Protein AF-A0A8T3PL59-F1 (afdb_monomer_lite)

Foldseek 3Di:
DDDDDDDDDDDDDDDDDVVVQVVQVVVVQVVVVVVPDDDDDPVDPDPPDPDDDDPDDGDDPLRVQVVCCVPPVGDPDAWNCVVVVVVCVVVQADAPVVVVVDDPPDDHHHAADFPDWDDDPVDPFWIWTWGADRVGIDIDIGGHDDDDDDD

pLDDT: mean 78.88, std 19.11, range [29.14, 97.88]

Sequence (151 aa):
MFTEAPLSLVGQSYGGGRAWWHLDVQRLAVRWTMLGIETPTPLFIDPRIDEAEPLLRLPTEGQAIVADYGSLGLTLRRHPLALLRPRLDRLRFETAAGLQRLAHGDSMRTAGLVIMRQRPGTATGVVFVTLEDEAGYVNLIVWSKPGRGAT

Radius of gyration: 24.53 Å; chains: 1; bounding box: 61×36×76 Å

Secondary structure (DSSP, 8-state):
--------------SS-HHHHHHHHHHHHHHHHHHT-PPPPTT-S-----PPPP-PPPPPHHHHHHHHHHHHS--SSS-HHHHHHHHHHHTT-B-GGGGGGPPTT----B--EEEEEE--TTSTTEEEEEEEETTEEEEEEEEPPPP----

Structure (mmCIF, N/CA/C/O backbone):
data_AF-A0A8T3PL59-F1
#
_entry.id   AF-A0A8T3PL59-F1
#
loop_
_atom_site.group_PDB
_atom_site.id
_atom_site.type_symbol
_atom_site.label_atom_id
_atom_site.label_alt_id
_atom_site.label_comp_id
_atom_site.label_asym_id
_atom_site.label_entity_id
_atom_site.label_seq_id
_atom_site.pdbx_PDB_ins_code
_atom_site.Cartn_x
_atom_site.Cartn_y
_atom_site.Cartn_z
_atom_site.occupancy
_atom_site.B_iso_or_equiv
_atom_site.auth_seq_id
_atom_site.auth_comp_id
_atom_site.auth_asym_id
_atom_site.auth_atom_id
_atom_site.pdbx_PDB_model_num
ATOM 1 N N . MET A 1 1 ? 16.645 16.111 -36.762 1.00 31.88 1 MET A N 1
ATOM 2 C CA . MET A 1 1 ? 15.931 15.178 -37.655 1.00 31.88 1 MET A CA 1
ATOM 3 C C . MET A 1 1 ? 15.655 13.940 -36.823 1.00 31.88 1 MET A C 1
ATOM 5 O O . MET A 1 1 ? 16.587 13.212 -36.524 1.00 31.88 1 MET A O 1
ATOM 9 N N . PHE A 1 2 ? 14.439 13.822 -36.288 1.00 31.44 2 PHE A N 1
ATOM 10 C CA . PHE A 1 2 ? 14.04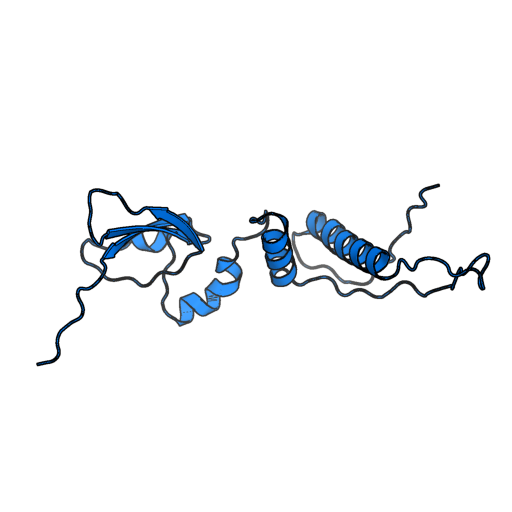4 12.699 -35.436 1.00 31.44 2 PHE A CA 1
ATOM 11 C C . PHE A 1 2 ? 13.812 11.491 -36.342 1.00 31.44 2 PHE A C 1
ATOM 13 O O . PHE A 1 2 ? 12.944 11.550 -37.209 1.00 31.44 2 PHE A O 1
ATOM 20 N N . THR A 1 3 ? 14.622 10.444 -36.203 1.00 29.14 3 THR A N 1
ATOM 21 C CA . THR A 1 3 ? 14.416 9.188 -36.927 1.00 29.14 3 THR A CA 1
ATOM 22 C C . THR A 1 3 ? 13.742 8.216 -35.971 1.00 29.14 3 THR A C 1
ATOM 24 O O . THR A 1 3 ? 14.319 7.865 -34.944 1.00 29.14 3 THR A O 1
ATOM 27 N N . GLU A 1 4 ? 12.514 7.811 -36.279 1.00 32.31 4 GLU A N 1
ATOM 28 C CA . GLU A 1 4 ? 11.871 6.703 -35.578 1.00 32.31 4 GLU A CA 1
ATOM 29 C C . GLU A 1 4 ? 12.633 5.411 -35.893 1.00 32.31 4 GLU A C 1
ATOM 31 O O . GLU A 1 4 ? 12.765 5.032 -37.057 1.00 32.31 4 GLU A O 1
ATOM 36 N N . ALA A 1 5 ? 13.171 4.756 -34.864 1.00 35.44 5 ALA A N 1
ATOM 37 C CA . ALA A 1 5 ? 13.797 3.446 -34.989 1.00 35.44 5 ALA A CA 1
ATOM 38 C C . ALA A 1 5 ? 12.728 2.353 -34.788 1.00 35.44 5 ALA A C 1
ATOM 40 O O . ALA A 1 5 ? 12.038 2.355 -33.761 1.00 35.44 5 ALA A O 1
ATOM 41 N N . PRO A 1 6 ? 12.552 1.413 -35.734 1.00 38.62 6 PRO A N 1
ATOM 42 C CA . PRO A 1 6 ? 11.627 0.305 -35.554 1.00 38.62 6 PRO A CA 1
ATOM 43 C C . PRO A 1 6 ? 12.261 -0.751 -34.637 1.00 38.62 6 PRO A C 1
ATOM 45 O O . PRO A 1 6 ? 13.202 -1.440 -35.022 1.00 38.62 6 PRO A O 1
ATOM 48 N N . LEU A 1 7 ? 11.729 -0.909 -33.423 1.00 50.84 7 LEU A N 1
ATOM 49 C CA . LEU A 1 7 ? 12.124 -1.981 -32.504 1.00 50.84 7 LEU A CA 1
ATOM 50 C C . LEU A 1 7 ? 11.616 -3.335 -33.028 1.00 50.84 7 LEU A C 1
ATOM 52 O O . LEU A 1 7 ? 10.422 -3.639 -32.954 1.00 50.84 7 LEU A O 1
ATOM 56 N N . SER A 1 8 ? 12.520 -4.153 -33.571 1.00 43.66 8 SER A N 1
ATOM 57 C CA . SER A 1 8 ? 12.215 -5.513 -34.022 1.00 43.66 8 SER A CA 1
ATOM 58 C C . SER A 1 8 ? 11.955 -6.459 -32.843 1.00 43.66 8 SER A C 1
ATOM 60 O O . SER A 1 8 ? 12.689 -6.495 -31.859 1.00 43.66 8 SER A O 1
ATOM 62 N N . LEU A 1 9 ? 10.874 -7.223 -32.989 1.00 49.00 9 LEU A N 1
ATOM 63 C CA . LEU A 1 9 ? 10.084 -7.892 -31.962 1.00 49.00 9 LEU A CA 1
ATOM 64 C C . LEU A 1 9 ? 10.455 -9.381 -31.823 1.00 49.00 9 LEU A C 1
ATOM 66 O O . LEU A 1 9 ? 10.329 -10.129 -32.790 1.00 49.00 9 LEU A O 1
ATOM 70 N N . VAL A 1 10 ? 10.779 -9.854 -30.613 1.00 40.91 10 VAL A N 1
ATOM 71 C CA . VAL A 1 10 ? 10.655 -11.282 -30.257 1.00 40.91 10 VAL A CA 1
ATOM 72 C C . VAL A 1 10 ? 10.002 -11.406 -28.880 1.00 40.91 10 VAL A C 1
ATOM 74 O O . VAL A 1 10 ? 10.602 -11.079 -27.861 1.00 40.91 10 VAL A O 1
ATOM 77 N N . GLY A 1 11 ? 8.762 -11.900 -28.846 1.00 42.62 11 GLY A N 1
ATOM 78 C CA . GLY A 1 11 ? 8.062 -12.232 -27.603 1.00 42.62 11 GLY A CA 1
ATOM 79 C C . GLY A 1 11 ? 6.614 -12.647 -27.850 1.00 42.62 11 GLY A C 1
ATOM 80 O O . GLY A 1 11 ? 5.761 -11.804 -28.112 1.00 42.62 11 GLY A O 1
ATOM 81 N N . GLN A 1 12 ? 6.344 -13.955 -27.796 1.00 39.31 12 GLN A N 1
ATOM 82 C CA . GLN A 1 12 ? 5.011 -14.524 -27.995 1.00 39.31 12 GLN A CA 1
ATOM 83 C C . GLN A 1 12 ? 4.013 -14.074 -26.917 1.00 39.31 12 GLN A C 1
ATOM 85 O O . GLN A 1 12 ? 4.335 -13.963 -25.736 1.00 39.31 12 GLN A O 1
ATOM 90 N N . SER A 1 13 ? 2.792 -13.807 -27.379 1.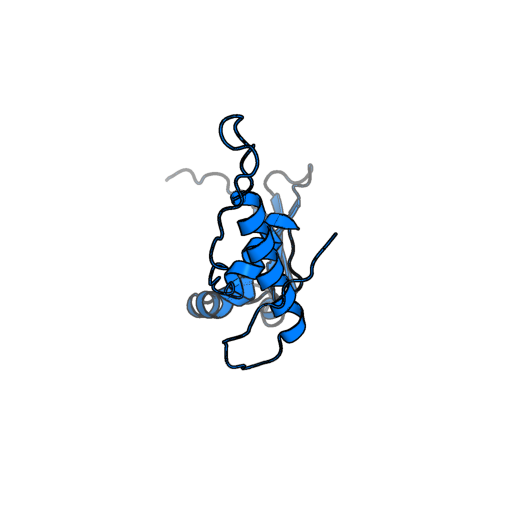00 47.84 13 SER A N 1
ATOM 91 C CA . SER A 1 13 ? 1.711 -13.114 -26.680 1.00 47.84 13 SER A CA 1
ATOM 92 C C . SER A 1 13 ? 0.832 -14.052 -25.855 1.00 47.84 13 SER A C 1
ATOM 94 O O . SER A 1 13 ? 0.354 -15.052 -26.381 1.00 47.84 13 SER A O 1
ATOM 96 N N . TYR A 1 14 ? 0.509 -13.645 -24.623 1.00 40.75 14 TYR A N 1
ATOM 97 C CA . TYR A 1 14 ? -0.716 -14.049 -23.927 1.00 40.75 14 TYR A CA 1
ATOM 98 C C . TYR A 1 14 ? -1.299 -12.853 -23.143 1.00 40.75 14 TYR A C 1
ATOM 100 O O . TYR A 1 14 ? -0.711 -12.401 -22.168 1.00 40.75 14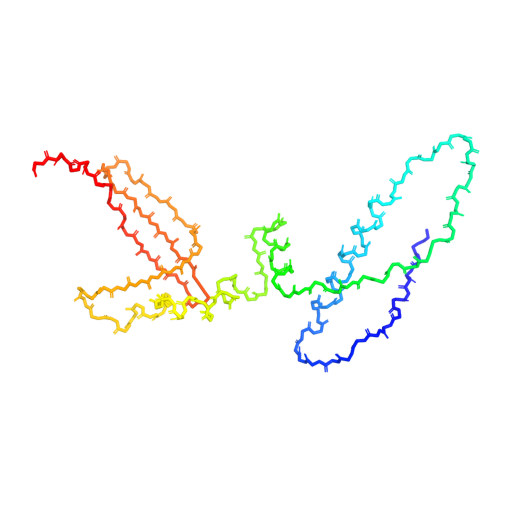 TYR A O 1
ATOM 108 N N . GLY A 1 15 ? -2.468 -12.352 -23.570 1.00 40.62 15 GLY A N 1
ATOM 109 C CA . GLY A 1 15 ? -3.436 -11.638 -22.715 1.00 40.62 15 GLY A CA 1
ATOM 110 C C . GLY A 1 15 ? -3.354 -10.101 -22.582 1.00 40.62 15 GLY A C 1
ATOM 111 O O . GLY A 1 15 ? -2.484 -9.550 -21.920 1.00 40.62 15 GLY A O 1
ATOM 112 N N . GLY A 1 16 ? -4.357 -9.403 -23.134 1.00 42.38 16 GLY A N 1
ATOM 113 C CA . GLY A 1 16 ? -4.989 -8.187 -22.576 1.00 42.38 16 GLY A CA 1
ATOM 114 C C . GLY A 1 16 ? -4.262 -6.829 -22.552 1.00 42.38 16 GLY A C 1
ATOM 115 O O . GLY A 1 16 ? -4.937 -5.807 -22.551 1.00 42.38 16 GLY A O 1
ATOM 116 N N . GLY A 1 17 ? -2.929 -6.757 -22.544 1.00 47.31 17 GLY A N 1
ATOM 117 C CA . GLY A 1 17 ? -2.249 -5.518 -22.120 1.00 47.31 17 GLY A CA 1
ATOM 118 C C . GLY A 1 17 ? -1.772 -4.527 -23.193 1.00 47.31 17 GLY A C 1
ATOM 119 O O . GLY A 1 17 ? -1.088 -3.584 -22.810 1.00 47.31 17 GLY A O 1
ATOM 120 N N . ARG A 1 18 ? -2.040 -4.724 -24.500 1.00 51.00 18 ARG A N 1
ATOM 121 C CA . ARG A 1 18 ? -1.271 -4.147 -25.647 1.00 51.00 18 ARG A CA 1
ATOM 122 C C . ARG A 1 18 ? -0.861 -2.661 -25.549 1.00 51.00 18 ARG A C 1
ATOM 124 O O . ARG A 1 18 ? 0.241 -2.337 -25.972 1.00 51.00 18 ARG A O 1
ATOM 131 N N . ALA A 1 19 ? -1.677 -1.780 -24.969 1.00 54.22 19 ALA A N 1
ATOM 132 C CA . ALA A 1 19 ? -1.353 -0.352 -24.847 1.00 54.22 19 ALA A CA 1
ATOM 133 C C . ALA A 1 19 ? -0.194 -0.050 -23.871 1.00 54.22 19 ALA A C 1
ATOM 135 O O . ALA A 1 19 ? 0.616 0.836 -24.127 1.00 54.22 19 ALA A O 1
ATOM 136 N N . TRP A 1 20 ? -0.074 -0.808 -22.777 1.00 50.91 20 TRP A N 1
ATOM 137 C CA . TRP A 1 20 ? 0.957 -0.584 -21.754 1.00 50.91 20 TRP A CA 1
ATOM 138 C C . TRP A 1 20 ? 2.330 -1.126 -22.171 1.00 50.91 20 TRP A C 1
ATOM 140 O O . TRP A 1 20 ? 3.352 -0.553 -21.804 1.00 50.91 20 TRP A O 1
ATOM 150 N N . TRP A 1 21 ? 2.359 -2.182 -22.996 1.00 53.44 21 TRP A N 1
ATOM 151 C CA . TRP A 1 21 ? 3.603 -2.814 -23.460 1.00 53.44 21 TRP A CA 1
ATOM 152 C C . TRP A 1 21 ? 4.489 -1.839 -24.234 1.00 53.44 21 TRP A C 1
ATOM 154 O O . TRP A 1 21 ? 5.694 -1.798 -24.004 1.00 53.44 21 TRP A O 1
ATOM 164 N N . HIS A 1 22 ? 3.903 -1.034 -25.123 1.00 58.75 22 HIS A N 1
ATOM 165 C CA . HIS A 1 22 ? 4.668 -0.066 -25.909 1.00 58.75 22 HIS A CA 1
ATOM 166 C C . HIS A 1 22 ? 5.264 1.044 -25.030 1.00 58.75 22 HIS A C 1
ATOM 168 O O . HIS A 1 22 ? 6.428 1.394 -25.208 1.00 58.75 22 HIS A O 1
ATOM 174 N N . LEU A 1 23 ? 4.516 1.527 -24.030 1.00 63.88 23 LEU A N 1
ATOM 175 C CA . LEU A 1 23 ? 4.977 2.568 -23.104 1.00 63.88 23 LEU A CA 1
ATOM 176 C C . LEU A 1 23 ? 6.116 2.086 -22.194 1.00 63.88 23 LEU A C 1
ATOM 178 O O . LEU A 1 23 ? 7.070 2.828 -21.958 1.00 63.88 23 LEU A O 1
ATOM 182 N N . ASP A 1 24 ? 6.050 0.851 -21.694 1.00 73.31 24 ASP A N 1
ATOM 183 C CA . ASP A 1 24 ? 7.075 0.318 -20.789 1.00 73.31 24 ASP A CA 1
ATOM 184 C C . ASP A 1 24 ? 8.415 0.077 -21.497 1.00 73.31 24 ASP A C 1
ATOM 186 O O . ASP A 1 24 ? 9.471 0.412 -20.952 1.00 73.31 24 ASP A O 1
ATOM 190 N N . VAL A 1 25 ? 8.383 -0.448 -22.729 1.00 66.69 25 VAL A N 1
ATOM 191 C CA . VAL A 1 25 ? 9.594 -0.615 -23.554 1.00 66.69 25 VAL A CA 1
ATOM 192 C C . VAL A 1 25 ? 10.205 0.744 -23.889 1.00 66.69 25 VAL A C 1
ATOM 194 O O . VAL A 1 25 ? 11.409 0.929 -23.712 1.00 66.69 25 VAL A O 1
ATOM 197 N N . GLN A 1 26 ? 9.383 1.716 -24.302 1.00 75.62 26 GLN A N 1
ATOM 198 C CA . GLN A 1 26 ? 9.848 3.069 -24.616 1.00 75.62 26 GLN A CA 1
ATOM 199 C C . GLN A 1 26 ? 10.476 3.760 -23.398 1.00 75.62 26 GLN A C 1
ATOM 201 O O . GLN A 1 26 ? 11.536 4.369 -23.523 1.00 75.62 26 GLN A O 1
ATOM 206 N N . ARG A 1 27 ? 9.883 3.628 -22.202 1.00 75.94 27 ARG A N 1
ATOM 207 C CA . ARG A 1 27 ? 10.441 4.204 -20.964 1.00 75.94 27 ARG A CA 1
ATOM 208 C C . ARG A 1 27 ? 11.816 3.638 -20.621 1.00 75.94 27 ARG A C 1
ATOM 210 O O . ARG A 1 27 ? 12.704 4.401 -20.240 1.00 75.94 27 ARG A O 1
ATOM 217 N N . LEU A 1 28 ? 12.003 2.321 -20.738 1.00 76.44 28 LEU A N 1
ATOM 218 C CA . LEU A 1 28 ? 13.313 1.718 -20.496 1.00 76.44 28 LEU A CA 1
ATOM 219 C C . LEU A 1 28 ? 14.331 2.160 -21.546 1.00 76.44 28 LEU A C 1
ATOM 221 O O . LEU A 1 28 ? 15.421 2.568 -21.155 1.00 76.44 28 LEU A O 1
ATOM 225 N N . ALA A 1 29 ? 13.974 2.133 -22.832 1.00 78.50 29 ALA A N 1
ATOM 226 C CA . ALA A 1 29 ? 14.856 2.572 -23.913 1.00 78.50 29 ALA A CA 1
ATOM 227 C C . ALA A 1 29 ? 15.330 4.018 -23.697 1.00 78.50 29 ALA A C 1
ATOM 229 O O . ALA A 1 29 ? 16.530 4.264 -23.650 1.00 78.50 29 ALA A O 1
ATOM 230 N N . VAL A 1 30 ? 14.408 4.948 -23.416 1.00 80.88 30 VAL A N 1
ATOM 231 C CA . VAL A 1 30 ? 14.741 6.353 -23.121 1.00 80.88 30 VAL A CA 1
ATOM 232 C C . VAL A 1 30 ? 15.664 6.476 -21.908 1.00 80.88 30 VAL A C 1
ATOM 234 O O . VAL A 1 30 ? 16.638 7.226 -21.955 1.00 80.88 30 VAL A O 1
ATOM 237 N N . ARG A 1 31 ? 15.395 5.737 -20.823 1.00 79.88 31 ARG A N 1
ATOM 238 C CA . ARG A 1 31 ? 16.259 5.755 -19.632 1.00 79.88 31 ARG A CA 1
ATOM 239 C C . ARG A 1 31 ? 17.676 5.280 -19.954 1.00 79.88 31 ARG A C 1
ATOM 241 O O . ARG A 1 31 ? 18.626 5.870 -19.449 1.00 79.88 31 ARG A O 1
ATOM 248 N N . TRP A 1 32 ? 17.819 4.234 -20.764 1.00 78.62 32 TRP A N 1
ATOM 249 C CA . TRP A 1 32 ? 19.126 3.746 -21.206 1.00 78.62 32 TRP A CA 1
ATOM 250 C C . TRP A 1 32 ? 19.848 4.764 -22.079 1.00 78.62 32 TRP A C 1
ATOM 252 O O . TRP A 1 32 ? 20.996 5.080 -21.785 1.00 78.62 32 TRP A O 1
ATOM 262 N N . THR A 1 33 ? 19.161 5.345 -23.066 1.00 80.75 33 THR A N 1
ATOM 263 C CA . THR A 1 33 ? 19.730 6.407 -23.904 1.00 80.75 33 THR A CA 1
ATOM 264 C C . THR A 1 33 ? 20.224 7.573 -23.053 1.00 80.75 33 THR A C 1
ATOM 266 O O . THR A 1 33 ? 21.344 8.020 -23.245 1.00 80.75 33 THR A O 1
ATOM 269 N N . MET A 1 34 ? 19.442 8.030 -22.066 1.00 79.75 34 MET A N 1
ATOM 270 C CA . MET A 1 34 ? 19.844 9.127 -21.174 1.00 79.75 34 MET A CA 1
ATOM 271 C C . MET A 1 34 ? 21.089 8.808 -20.339 1.00 79.75 34 MET A C 1
ATOM 273 O O . MET A 1 34 ? 21.898 9.699 -20.103 1.00 79.75 34 MET A O 1
ATOM 277 N N . LEU A 1 35 ? 21.240 7.561 -19.880 1.00 79.19 35 LEU A N 1
ATOM 278 C CA . LEU A 1 35 ? 22.405 7.140 -19.094 1.00 79.19 35 LEU A CA 1
ATOM 279 C C . LEU A 1 35 ? 23.689 7.058 -19.930 1.00 79.19 35 LEU A C 1
ATOM 281 O O . LEU A 1 35 ? 24.767 7.162 -19.356 1.00 79.19 35 LEU A O 1
ATOM 285 N N . GLY A 1 36 ? 23.573 6.875 -21.247 1.00 74.62 36 GLY A N 1
ATOM 286 C CA . GLY A 1 36 ? 24.702 6.823 -22.180 1.00 74.62 36 GLY A CA 1
ATOM 287 C C . GLY A 1 36 ? 25.100 8.175 -22.780 1.00 74.62 36 GLY A C 1
ATOM 288 O O . GLY A 1 36 ? 26.001 8.224 -23.610 1.00 74.62 36 GLY A O 1
ATOM 289 N N . ILE A 1 37 ? 24.440 9.280 -22.408 1.00 77.56 37 ILE A N 1
ATOM 290 C CA . ILE A 1 37 ? 24.831 10.610 -22.891 1.00 77.56 37 ILE A CA 1
ATOM 291 C C . ILE A 1 37 ? 26.097 11.048 -22.154 1.00 77.56 37 ILE A C 1
ATOM 293 O O . ILE A 1 37 ? 26.048 11.464 -20.997 1.00 77.56 37 ILE A O 1
ATOM 297 N N . GLU A 1 38 ? 27.225 10.999 -22.854 1.00 71.06 38 GLU A N 1
ATOM 298 C CA . GLU A 1 38 ? 28.498 11.542 -22.387 1.00 71.06 38 GLU A CA 1
ATOM 299 C C . GLU A 1 38 ? 28.771 12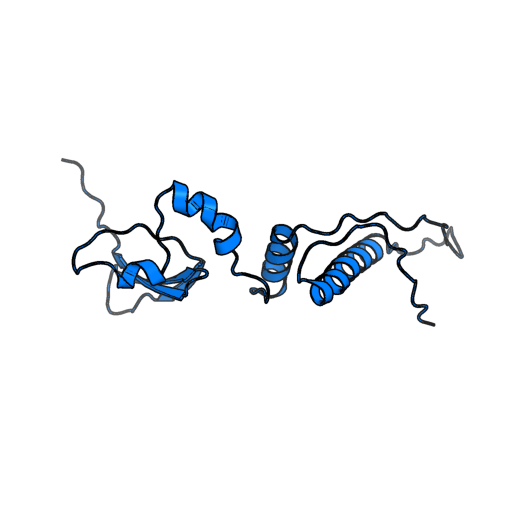.922 -22.998 1.00 71.06 38 GLU A C 1
ATOM 301 O O . GLU A 1 38 ? 28.428 13.203 -24.150 1.00 71.06 38 GLU A O 1
ATOM 306 N N . THR A 1 39 ? 29.408 13.809 -22.229 1.00 71.62 39 THR A N 1
ATOM 307 C CA . THR A 1 39 ? 29.875 15.099 -22.750 1.00 71.62 39 THR A CA 1
ATOM 308 C C . THR A 1 39 ? 31.077 14.852 -23.668 1.00 71.62 39 THR A C 1
ATOM 310 O O . THR A 1 39 ? 32.084 14.324 -23.190 1.00 71.62 39 THR A O 1
ATOM 313 N N . PRO A 1 40 ? 31.031 15.243 -24.955 1.00 67.19 40 PRO A N 1
ATOM 314 C CA . PRO A 1 40 ? 32.119 14.948 -25.876 1.00 67.19 40 PRO A CA 1
ATOM 315 C C . PRO A 1 40 ? 33.414 15.642 -25.442 1.00 67.19 40 PRO A C 1
ATOM 317 O O . PRO A 1 40 ? 33.459 16.855 -25.230 1.00 67.19 40 PRO A O 1
ATOM 320 N N . THR A 1 41 ? 34.486 14.861 -25.310 1.00 69.31 41 THR A N 1
ATOM 321 C CA . THR A 1 41 ? 35.833 15.373 -25.033 1.00 69.31 41 THR A CA 1
ATOM 322 C C . THR A 1 41 ? 36.522 15.849 -26.314 1.00 69.31 41 THR A C 1
ATOM 324 O O . THR A 1 41 ? 36.374 15.197 -27.347 1.00 69.31 41 THR A O 1
ATOM 327 N N . PRO A 1 42 ? 37.365 16.900 -26.257 1.00 73.25 42 PRO A N 1
ATOM 328 C CA . PRO A 1 42 ? 37.983 17.518 -27.438 1.00 73.25 42 PRO A CA 1
ATOM 329 C C . PRO A 1 42 ? 38.902 16.597 -28.260 1.00 73.25 42 PRO A C 1
ATOM 331 O O . PRO A 1 42 ? 39.268 16.951 -29.377 1.00 73.25 42 PRO A O 1
ATOM 334 N N . LEU A 1 43 ? 39.270 15.422 -27.736 1.00 72.88 43 LEU A N 1
ATOM 335 C CA . LEU A 1 43 ? 40.048 14.414 -28.460 1.00 72.88 43 LEU A CA 1
ATOM 336 C C . LEU A 1 43 ? 39.228 13.687 -29.545 1.00 72.88 43 LEU A C 1
ATOM 338 O O . LEU A 1 43 ? 39.807 13.188 -30.508 1.00 72.88 43 LEU A O 1
ATOM 342 N N . PHE A 1 44 ? 37.898 13.654 -29.423 1.00 66.00 44 PHE A N 1
ATOM 343 C CA . PHE A 1 44 ? 37.006 13.010 -30.384 1.00 66.00 44 PHE A CA 1
ATOM 344 C C . PHE A 1 44 ? 36.069 14.051 -31.003 1.00 66.00 44 PHE A C 1
ATOM 346 O O . PHE A 1 44 ? 35.164 14.560 -30.350 1.00 66.00 44 PHE A O 1
ATOM 353 N N . ILE A 1 45 ? 36.310 14.374 -32.276 1.00 66.94 45 ILE A N 1
ATOM 354 C CA . ILE A 1 45 ? 35.565 15.397 -33.032 1.00 66.94 45 ILE A CA 1
ATOM 355 C C . ILE A 1 45 ? 34.165 14.884 -33.440 1.00 66.94 45 ILE A C 1
ATOM 357 O O . ILE A 1 45 ? 33.249 15.682 -33.612 1.00 66.94 45 ILE A O 1
ATOM 361 N N . ASP A 1 46 ? 33.985 13.560 -33.534 1.00 66.81 46 ASP A N 1
ATOM 362 C CA . ASP A 1 46 ? 32.691 12.887 -33.727 1.00 66.81 46 ASP A CA 1
ATOM 363 C C . ASP A 1 46 ? 32.754 11.447 -33.162 1.00 66.81 46 ASP A C 1
ATOM 365 O O . ASP A 1 46 ? 33.072 10.508 -33.896 1.00 66.81 46 ASP A O 1
ATOM 369 N N . PRO A 1 47 ? 32.542 11.236 -31.847 1.00 65.56 47 PRO A N 1
ATOM 370 C CA . PRO A 1 47 ? 32.553 9.907 -31.240 1.00 65.56 47 PRO A CA 1
ATOM 371 C C . PRO A 1 47 ? 31.231 9.174 -31.521 1.00 65.56 47 PRO A C 1
ATOM 373 O O . PRO A 1 47 ? 30.460 8.884 -30.611 1.00 65.56 47 PRO A O 1
ATOM 376 N N . ARG A 1 48 ? 30.933 8.877 -32.788 1.00 64.44 48 ARG A N 1
ATOM 377 C CA . ARG A 1 48 ? 29.866 7.924 -33.126 1.00 64.44 48 ARG A CA 1
ATOM 378 C C . ARG A 1 48 ? 30.419 6.513 -33.021 1.00 64.44 48 ARG A C 1
ATOM 380 O O . ARG A 1 48 ? 31.026 6.004 -33.960 1.00 64.44 48 ARG A O 1
ATOM 387 N N . ILE A 1 49 ? 30.229 5.907 -31.857 1.00 69.81 49 ILE A N 1
ATOM 388 C CA . ILE A 1 49 ? 30.460 4.479 -31.657 1.00 69.81 49 ILE A CA 1
ATOM 389 C C . ILE A 1 49 ? 29.203 3.756 -32.144 1.00 69.81 49 ILE A C 1
ATOM 391 O O . ILE A 1 49 ? 28.096 4.084 -31.724 1.00 69.81 49 ILE A O 1
ATOM 395 N N . ASP A 1 50 ? 29.373 2.818 -33.077 1.00 70.88 50 ASP A N 1
ATOM 396 C CA . ASP A 1 50 ? 28.281 1.971 -33.558 1.00 70.88 50 ASP A CA 1
ATOM 397 C C . ASP A 1 50 ? 27.985 0.912 -32.488 1.00 70.88 50 ASP A C 1
ATOM 399 O O . ASP A 1 50 ? 28.624 -0.142 -32.417 1.00 70.88 50 ASP A O 1
ATOM 403 N N . GLU A 1 51 ? 27.098 1.265 -31.563 1.00 70.00 51 GLU A N 1
ATOM 404 C CA . GLU A 1 51 ? 26.685 0.408 -30.459 1.00 70.00 51 GLU A CA 1
ATOM 405 C C . GLU A 1 51 ? 25.469 -0.423 -30.860 1.00 70.00 51 GLU A C 1
ATOM 407 O O . GLU A 1 51 ? 24.480 0.081 -31.391 1.00 70.00 51 GLU A O 1
ATOM 412 N N . ALA A 1 52 ? 25.530 -1.723 -30.575 1.00 76.69 52 ALA A N 1
ATOM 413 C CA . ALA A 1 52 ? 24.398 -2.602 -30.806 1.00 76.69 52 ALA A CA 1
ATOM 414 C C . ALA A 1 52 ? 23.210 -2.195 -29.921 1.00 76.69 52 ALA A C 1
ATOM 416 O O . ALA A 1 52 ? 23.367 -1.972 -28.719 1.00 76.69 52 ALA A O 1
ATOM 417 N N . GLU A 1 53 ? 22.012 -2.183 -30.510 1.00 74.88 53 GLU A N 1
ATOM 418 C CA . GLU A 1 53 ? 20.757 -1.961 -29.790 1.00 74.88 53 GLU A CA 1
ATOM 419 C C . GLU A 1 53 ? 20.651 -2.913 -28.583 1.00 74.88 53 GLU A C 1
ATOM 421 O O . GLU A 1 53 ? 20.719 -4.142 -28.744 1.00 74.88 53 GLU A O 1
ATOM 426 N N . PRO A 1 54 ? 20.494 -2.387 -27.355 1.00 72.31 54 PRO A N 1
ATOM 427 C CA . PRO A 1 54 ? 20.470 -3.221 -26.171 1.00 72.31 54 PRO A CA 1
ATOM 428 C C . PRO A 1 54 ? 19.198 -4.073 -26.144 1.00 72.31 54 PRO A C 1
ATOM 430 O O . PRO A 1 54 ? 18.073 -3.579 -26.235 1.00 72.31 54 PRO A O 1
ATOM 433 N N . LEU A 1 55 ? 19.361 -5.380 -25.932 1.00 80.00 55 LEU A N 1
ATOM 434 C CA . LEU A 1 55 ? 18.237 -6.289 -25.706 1.00 80.00 55 LEU A CA 1
ATOM 435 C C . LEU A 1 55 ? 17.673 -6.089 -24.295 1.00 80.00 55 LEU A C 1
ATOM 437 O O . LEU A 1 55 ? 18.094 -6.725 -23.324 1.00 80.00 55 LEU A O 1
ATOM 441 N N . LEU A 1 56 ? 16.700 -5.191 -24.176 1.00 80.56 56 LEU A N 1
ATOM 442 C CA . LEU A 1 56 ? 16.055 -4.877 -22.907 1.00 80.56 56 LEU A CA 1
ATOM 443 C C . LEU A 1 56 ? 14.946 -5.878 -22.584 1.00 80.56 56 LEU A C 1
ATOM 445 O O . LEU A 1 56 ? 14.003 -6.072 -23.350 1.00 80.56 56 LEU A O 1
ATOM 449 N N . ARG A 1 57 ? 15.024 -6.487 -21.395 1.00 82.44 57 ARG A N 1
ATOM 450 C CA . ARG A 1 57 ? 13.902 -7.261 -20.856 1.00 82.44 57 ARG A CA 1
ATOM 451 C C . ARG A 1 57 ? 12.787 -6.318 -20.433 1.00 82.44 57 ARG A C 1
ATOM 453 O O . ARG A 1 57 ? 13.023 -5.360 -19.699 1.00 82.44 57 ARG A O 1
ATOM 460 N N . LEU A 1 58 ? 11.570 -6.645 -20.851 1.00 82.88 58 LEU A N 1
ATOM 461 C CA . LEU A 1 58 ? 10.379 -5.938 -20.411 1.00 82.88 58 LEU A CA 1
ATOM 462 C C . LEU A 1 58 ? 10.234 -6.023 -18.881 1.00 82.88 58 LEU A C 1
ATOM 464 O O . LEU A 1 58 ? 10.473 -7.098 -18.314 1.00 82.88 58 LEU A O 1
ATOM 468 N N . PRO A 1 59 ? 9.825 -4.935 -18.203 1.00 85.31 59 PRO A N 1
ATOM 469 C CA . PRO A 1 59 ? 9.532 -5.003 -16.786 1.00 85.31 59 PRO A CA 1
ATOM 470 C C . PRO A 1 59 ? 8.366 -5.957 -16.534 1.00 85.31 59 PRO A C 1
ATOM 472 O O . PRO A 1 59 ? 7.372 -5.994 -17.258 1.00 85.31 59 PRO A O 1
ATOM 475 N N . THR A 1 60 ? 8.475 -6.714 -15.450 1.00 90.56 60 THR A N 1
ATOM 476 C CA . THR A 1 60 ? 7.317 -7.383 -14.860 1.00 90.56 60 THR A CA 1
ATOM 477 C C . THR A 1 60 ? 6.278 -6.342 -14.448 1.00 90.56 60 THR A C 1
ATOM 479 O O . THR A 1 60 ? 6.607 -5.191 -14.156 1.00 90.56 60 THR A O 1
ATOM 482 N N . GLU A 1 61 ? 5.018 -6.751 -14.339 1.00 90.38 61 GLU A N 1
ATOM 483 C CA . GLU A 1 61 ? 3.946 -5.850 -13.911 1.00 90.38 61 GLU A CA 1
ATOM 484 C C . GLU A 1 61 ? 4.242 -5.178 -12.558 1.00 90.38 61 GLU A C 1
ATOM 486 O O . GLU A 1 61 ? 4.002 -3.987 -12.392 1.00 90.38 61 GLU A O 1
ATOM 491 N N . GLY A 1 62 ? 4.835 -5.913 -11.609 1.00 92.06 62 GLY A N 1
ATOM 492 C CA . GLY A 1 62 ? 5.251 -5.353 -10.324 1.00 92.06 62 GLY A CA 1
ATOM 493 C C . GLY A 1 62 ? 6.328 -4.276 -10.464 1.00 92.06 62 GLY A C 1
ATOM 494 O O . GLY A 1 62 ? 6.244 -3.245 -9.804 1.00 92.06 62 GLY A O 1
ATOM 495 N N . GLN A 1 63 ? 7.304 -4.468 -11.356 1.00 91.69 63 GLN A N 1
ATOM 496 C CA . GLN A 1 63 ? 8.316 -3.445 -11.648 1.00 91.69 63 GLN A CA 1
ATOM 497 C C . GLN A 1 63 ? 7.694 -2.202 -12.289 1.00 91.69 63 GLN A C 1
ATOM 499 O O . GLN A 1 63 ? 8.067 -1.090 -11.923 1.00 91.69 63 GLN A O 1
ATOM 504 N N . ALA A 1 64 ? 6.725 -2.376 -13.192 1.00 91.12 64 ALA A N 1
ATOM 505 C CA . ALA A 1 64 ? 6.012 -1.261 -13.809 1.00 91.12 64 ALA A CA 1
ATOM 506 C C . ALA A 1 64 ? 5.167 -0.484 -12.781 1.00 91.12 64 ALA A C 1
ATOM 508 O O . ALA A 1 64 ? 5.246 0.740 -12.723 1.00 91.12 64 ALA A O 1
ATOM 509 N N . ILE A 1 65 ? 4.439 -1.184 -11.904 1.00 92.00 65 ILE A N 1
ATOM 510 C CA . ILE A 1 65 ? 3.661 -0.571 -10.814 1.00 92.00 65 ILE A CA 1
ATOM 511 C C . ILE A 1 65 ? 4.571 0.195 -9.844 1.00 92.00 65 ILE A C 1
ATOM 513 O O . ILE A 1 65 ? 4.264 1.328 -9.479 1.00 92.00 65 ILE A O 1
ATOM 517 N N . VAL A 1 66 ? 5.710 -0.382 -9.445 1.00 90.88 66 VAL A N 1
ATOM 518 C CA . VAL A 1 66 ? 6.684 0.298 -8.572 1.00 90.88 66 VAL A CA 1
ATOM 519 C C . VAL A 1 66 ? 7.254 1.548 -9.247 1.00 90.88 66 VAL A C 1
ATOM 521 O O . VAL A 1 66 ? 7.383 2.584 -8.596 1.00 90.88 66 VAL A O 1
ATOM 524 N N . ALA A 1 67 ? 7.564 1.479 -10.544 1.00 89.19 67 ALA A N 1
ATOM 525 C CA . ALA A 1 67 ? 8.064 2.624 -11.301 1.00 89.19 67 ALA A CA 1
ATOM 526 C C . ALA A 1 67 ? 7.016 3.745 -11.430 1.00 89.19 67 ALA A C 1
ATOM 528 O O . ALA A 1 67 ? 7.352 4.924 -11.291 1.00 89.19 67 ALA A O 1
ATOM 529 N N . ASP A 1 68 ? 5.747 3.398 -11.654 1.00 90.94 68 ASP A N 1
ATOM 530 C CA . ASP A 1 68 ? 4.650 4.368 -11.683 1.00 90.94 68 ASP A CA 1
ATOM 531 C C . ASP A 1 68 ? 4.494 5.068 -10.332 1.00 90.94 68 ASP A C 1
ATOM 533 O O . ASP A 1 68 ? 4.524 6.294 -10.276 1.00 90.94 68 ASP A O 1
ATOM 537 N N . TYR A 1 69 ? 4.442 4.318 -9.228 1.00 88.69 69 TYR A N 1
ATOM 538 C CA . TYR A 1 69 ? 4.360 4.914 -7.891 1.00 88.69 69 TYR A CA 1
ATOM 539 C C . TYR A 1 69 ? 5.573 5.783 -7.557 1.00 88.69 69 TYR A C 1
ATOM 541 O O . TYR A 1 69 ? 5.411 6.856 -6.979 1.00 88.69 69 TYR A O 1
ATOM 549 N N . GLY A 1 70 ? 6.777 5.358 -7.947 1.00 86.50 70 GLY A N 1
ATOM 550 C CA . GLY A 1 70 ? 7.997 6.136 -7.735 1.00 86.50 70 GLY A CA 1
ATOM 551 C C . GLY A 1 70 ? 8.040 7.454 -8.515 1.00 86.50 70 GLY A C 1
ATOM 552 O O . GLY A 1 70 ? 8.759 8.362 -8.109 1.00 86.50 70 GLY A O 1
ATOM 553 N N . SER A 1 71 ? 7.283 7.573 -9.612 1.00 87.44 71 SER A N 1
ATOM 554 C CA . SER A 1 71 ? 7.287 8.760 -10.481 1.00 87.44 71 SER A CA 1
ATOM 555 C C . SER A 1 71 ? 6.045 9.644 -10.341 1.00 87.44 71 SER A C 1
ATOM 557 O O . SER A 1 71 ? 6.167 10.865 -10.377 1.00 87.44 71 SER A O 1
ATOM 559 N N . LEU A 1 72 ? 4.863 9.049 -10.179 1.00 88.31 72 LEU A N 1
ATOM 560 C CA . LEU A 1 72 ? 3.564 9.730 -10.203 1.00 88.31 72 LEU A CA 1
ATOM 561 C C . LEU A 1 72 ? 2.814 9.653 -8.867 1.00 88.31 72 LEU A C 1
ATOM 563 O O . LEU A 1 72 ? 1.812 10.339 -8.692 1.00 88.31 72 LEU A O 1
ATOM 567 N N . GLY A 1 73 ? 3.247 8.790 -7.943 1.00 86.56 73 GLY A N 1
ATOM 568 C CA . GLY A 1 73 ? 2.516 8.509 -6.703 1.00 86.56 73 GLY A CA 1
ATOM 569 C C . GLY A 1 73 ? 1.248 7.664 -6.886 1.00 86.56 73 GLY A C 1
ATOM 570 O O . GLY A 1 73 ? 0.546 7.415 -5.910 1.00 86.56 73 GLY A O 1
ATOM 571 N N . LEU A 1 74 ? 0.960 7.204 -8.109 1.00 89.69 74 LEU A N 1
ATOM 572 C CA . LEU A 1 74 ? -0.169 6.335 -8.449 1.00 89.69 74 LEU A CA 1
ATOM 573 C C . LEU A 1 74 ? 0.177 5.436 -9.638 1.00 89.69 74 LEU A C 1
ATOM 575 O O . LEU A 1 74 ? 1.146 5.689 -10.350 1.00 89.69 74 LEU A O 1
ATOM 579 N N . THR A 1 75 ? -0.658 4.431 -9.896 1.00 90.12 75 THR A N 1
ATOM 580 C CA . THR A 1 75 ? -0.647 3.652 -11.142 1.00 90.12 75 THR A CA 1
ATOM 581 C C . THR A 1 75 ? -2.063 3.546 -11.703 1.00 90.12 75 THR A C 1
ATOM 583 O O . THR A 1 75 ? -3.034 3.538 -10.951 1.00 90.12 75 THR A O 1
ATOM 586 N N . LEU A 1 76 ? -2.179 3.445 -13.026 1.00 91.06 76 LEU A N 1
ATOM 587 C CA . LEU A 1 76 ? -3.433 3.117 -13.720 1.00 91.06 76 LEU A CA 1
ATOM 588 C C . LEU A 1 76 ? -3.579 1.608 -13.980 1.00 91.06 76 LEU A C 1
ATOM 590 O O . LEU A 1 76 ? -4.553 1.160 -14.585 1.00 91.06 76 LEU A O 1
ATOM 594 N N . ARG A 1 77 ? -2.586 0.822 -13.553 1.00 91.38 77 ARG A N 1
ATOM 595 C CA . ARG A 1 77 ? -2.649 -0.640 -13.518 1.00 91.38 77 ARG A CA 1
ATOM 596 C C . ARG A 1 77 ? -3.415 -1.085 -12.269 1.00 91.38 77 ARG A C 1
ATOM 598 O O . ARG A 1 77 ? -4.076 -0.289 -11.605 1.00 91.38 77 ARG A O 1
ATOM 605 N N . ARG A 1 78 ? -3.338 -2.372 -11.926 1.00 92.69 78 ARG A N 1
ATOM 606 C CA . ARG A 1 78 ? -3.932 -2.858 -10.676 1.00 92.69 78 ARG A CA 1
ATOM 607 C C . ARG A 1 78 ? -3.292 -2.202 -9.453 1.00 92.69 78 ARG A C 1
ATOM 609 O O . ARG A 1 78 ? -2.109 -1.865 -9.452 1.00 92.69 78 ARG A O 1
ATOM 616 N N . HIS A 1 79 ? -4.081 -2.106 -8.389 1.00 95.06 79 HIS A N 1
ATOM 617 C CA . HIS A 1 79 ? -3.629 -1.614 -7.094 1.00 95.06 79 HIS A CA 1
ATOM 618 C C . HIS A 1 79 ? -2.438 -2.448 -6.563 1.00 95.06 79 HIS A C 1
ATOM 620 O O . HIS A 1 79 ? -2.459 -3.677 -6.697 1.00 95.06 79 HIS A O 1
ATOM 626 N N . PRO A 1 80 ? -1.411 -1.851 -5.920 1.00 94.00 80 PRO A N 1
ATOM 627 C CA . PRO A 1 80 ? -0.210 -2.578 -5.490 1.00 94.00 80 PRO A CA 1
ATOM 628 C C . PRO A 1 80 ? -0.483 -3.780 -4.587 1.00 94.00 80 PRO A C 1
ATOM 630 O O . PRO A 1 80 ? 0.182 -4.809 -4.709 1.00 94.00 80 PRO A O 1
ATOM 633 N N . LEU A 1 81 ? -1.486 -3.692 -3.705 1.00 95.56 81 LEU A N 1
ATOM 634 C CA . LEU A 1 81 ? -1.840 -4.817 -2.835 1.00 95.56 81 LEU A CA 1
ATOM 635 C C . LEU A 1 81 ? -2.403 -6.021 -3.600 1.00 95.56 81 LEU A C 1
ATOM 637 O O . LEU A 1 81 ? -2.236 -7.143 -3.126 1.00 95.56 81 LEU A O 1
ATOM 641 N N . ALA A 1 82 ? -2.925 -5.843 -4.817 1.00 95.69 82 ALA A N 1
ATOM 642 C CA . ALA A 1 82 ? -3.353 -6.960 -5.656 1.00 95.69 82 ALA A CA 1
ATOM 643 C C . ALA A 1 82 ? -2.173 -7.859 -6.082 1.00 95.69 82 ALA A C 1
ATOM 645 O O . ALA A 1 82 ? -2.366 -9.046 -6.343 1.00 95.69 82 ALA A O 1
ATOM 646 N N . LEU A 1 83 ? -0.940 -7.331 -6.131 1.00 94.56 83 LEU A N 1
ATOM 647 C CA . LEU A 1 83 ? 0.276 -8.137 -6.340 1.00 94.56 83 LEU A CA 1
ATOM 648 C C . LEU A 1 83 ? 0.579 -9.022 -5.124 1.00 94.56 83 LEU A C 1
ATOM 650 O O . LEU A 1 83 ? 1.133 -10.113 -5.258 1.00 94.56 83 LEU A O 1
ATOM 654 N N . LEU A 1 84 ? 0.229 -8.538 -3.931 1.00 95.25 84 LEU A N 1
ATOM 655 C CA . LEU A 1 84 ? 0.503 -9.186 -2.650 1.00 95.25 84 LEU A CA 1
ATOM 656 C C . LEU A 1 84 ? -0.663 -10.049 -2.162 1.00 95.25 84 LEU A C 1
ATOM 658 O O . LEU A 1 84 ? -0.486 -10.797 -1.196 1.00 95.25 84 LEU A O 1
ATOM 662 N N . ARG A 1 85 ? -1.824 -9.991 -2.827 1.00 96.56 85 ARG A N 1
ATOM 663 C CA . ARG A 1 85 ? -3.056 -10.645 -2.381 1.00 96.56 85 ARG A CA 1
ATOM 664 C C . ARG A 1 85 ? -2.887 -12.131 -2.061 1.00 96.56 85 ARG A C 1
ATOM 666 O O . ARG A 1 85 ? -3.173 -12.497 -0.924 1.00 96.56 85 ARG A O 1
ATOM 673 N N . PRO A 1 86 ? -2.256 -12.964 -2.916 1.00 96.75 86 PRO A N 1
ATOM 674 C CA . PRO A 1 86 ? -2.055 -14.378 -2.591 1.00 96.75 86 PRO A CA 1
ATOM 675 C C . PRO A 1 86 ? -1.260 -14.617 -1.296 1.00 96.75 86 PRO A C 1
ATOM 677 O O . PRO A 1 86 ? -1.426 -15.641 -0.634 1.00 96.75 86 PRO A O 1
ATOM 680 N N . ARG A 1 87 ? -0.364 -13.694 -0.923 1.00 97.56 87 ARG A N 1
ATOM 681 C CA . ARG A 1 87 ? 0.405 -13.770 0.326 1.00 97.56 87 ARG A CA 1
ATOM 682 C C . ARG A 1 87 ? -0.410 -13.270 1.517 1.00 97.56 87 ARG A C 1
ATOM 684 O O . ARG A 1 87 ? -0.331 -13.876 2.583 1.00 97.56 87 ARG A O 1
ATOM 691 N N . LEU A 1 88 ? -1.164 -12.187 1.345 1.00 97.56 88 LEU A N 1
ATOM 692 C CA . LEU A 1 88 ? -2.046 -11.636 2.376 1.00 97.56 88 LEU A CA 1
ATOM 693 C C . LEU A 1 88 ? -3.145 -12.636 2.756 1.00 97.56 88 LEU A C 1
ATOM 695 O O . LEU A 1 88 ? -3.356 -12.866 3.947 1.00 97.56 88 LEU A O 1
ATOM 699 N N . ASP A 1 89 ? -3.721 -13.330 1.775 1.00 96.75 89 ASP A N 1
ATOM 700 C CA . ASP A 1 89 ? -4.730 -14.372 1.995 1.00 96.75 89 ASP A CA 1
ATOM 701 C C . ASP A 1 89 ? -4.166 -15.535 2.824 1.00 96.75 89 ASP A C 1
ATOM 703 O O . ASP A 1 89 ? -4.769 -15.959 3.810 1.00 96.75 89 ASP A O 1
ATOM 707 N N . ARG A 1 90 ? -2.946 -16.002 2.511 1.00 97.88 90 ARG A N 1
ATOM 708 C CA . ARG A 1 90 ? -2.250 -17.032 3.314 1.00 97.88 90 ARG A CA 1
ATOM 709 C C . ARG 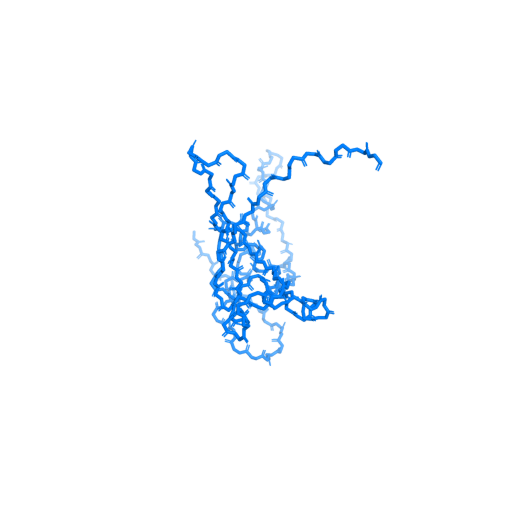A 1 90 ? -2.009 -16.592 4.756 1.00 97.88 90 ARG A C 1
ATOM 711 O O . ARG A 1 90 ? -2.001 -17.419 5.664 1.00 97.88 90 ARG A O 1
ATOM 718 N N . LEU A 1 91 ? -1.805 -15.295 4.968 1.00 97.44 91 LEU A N 1
ATOM 719 C CA . LEU A 1 91 ? -1.636 -14.695 6.288 1.00 97.44 91 LEU A CA 1
ATOM 720 C C . LEU A 1 91 ? -2.972 -14.326 6.953 1.00 97.44 91 LEU A C 1
ATOM 722 O O . LEU A 1 91 ? -2.944 -13.823 8.080 1.00 97.44 91 LEU A O 1
ATOM 726 N N . ARG A 1 92 ? -4.109 -14.616 6.304 1.00 95.94 92 ARG A N 1
ATOM 727 C CA . ARG A 1 92 ? -5.477 -14.302 6.743 1.00 95.94 92 ARG A CA 1
ATOM 728 C C . ARG A 1 92 ? -5.722 -12.803 6.939 1.00 95.94 92 ARG A C 1
ATOM 730 O O . ARG A 1 92 ? -6.296 -12.397 7.947 1.00 95.94 92 ARG A O 1
ATOM 737 N N . PHE A 1 93 ? -5.220 -11.987 6.015 1.00 97.25 93 PHE A N 1
ATOM 738 C CA . PHE A 1 93 ? -5.571 -10.573 5.913 1.00 97.25 93 PHE A CA 1
ATOM 739 C C . PHE A 1 93 ? -6.725 -10.400 4.922 1.00 97.25 93 PHE A C 1
ATOM 741 O O . PHE A 1 93 ? -6.566 -10.642 3.728 1.00 97.25 93 PHE A O 1
ATOM 748 N N . GLU A 1 94 ? -7.867 -9.959 5.431 1.00 96.12 94 GLU A N 1
ATOM 749 C CA . GLU A 1 94 ? -9.076 -9.674 4.666 1.00 96.12 94 GLU A CA 1
ATOM 750 C C . GLU A 1 94 ? -8.953 -8.365 3.884 1.00 96.12 94 GLU A C 1
ATOM 752 O O . GLU A 1 94 ? -8.218 -7.441 4.265 1.00 96.12 94 GLU A O 1
ATOM 757 N N . THR A 1 95 ? -9.707 -8.287 2.787 1.00 97.12 95 THR A N 1
ATOM 758 C CA . THR A 1 95 ? -9.841 -7.053 2.014 1.00 97.12 95 THR A CA 1
ATOM 759 C C . THR A 1 95 ? -10.725 -6.027 2.721 1.00 97.12 95 THR A C 1
ATOM 761 O O . THR A 1 95 ? -11.513 -6.384 3.602 1.00 97.12 95 THR A O 1
ATOM 764 N N . ALA A 1 96 ? -10.671 -4.763 2.297 1.00 96.00 96 ALA A N 1
ATOM 765 C CA . ALA A 1 96 ? -11.577 -3.724 2.794 1.00 96.00 96 ALA A CA 1
ATOM 766 C C . ALA A 1 96 ? -13.058 -4.117 2.615 1.00 96.00 96 ALA A C 1
ATOM 768 O O . ALA A 1 96 ? -13.864 -3.967 3.533 1.00 96.00 96 ALA A O 1
ATOM 769 N N . ALA A 1 97 ? -13.406 -4.723 1.474 1.00 95.31 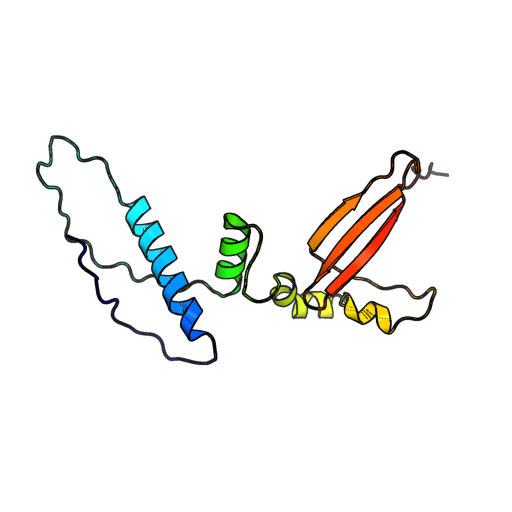97 ALA A N 1
ATOM 770 C CA . ALA A 1 97 ? -14.748 -5.252 1.220 1.00 95.31 97 ALA A CA 1
ATOM 771 C C . ALA A 1 97 ? -15.144 -6.406 2.165 1.00 95.31 97 ALA A C 1
ATOM 773 O O . ALA A 1 97 ? -16.332 -6.661 2.366 1.00 95.31 97 ALA A O 1
ATOM 774 N N . GLY A 1 98 ? -14.174 -7.107 2.760 1.00 93.06 98 GLY A N 1
ATOM 775 C CA . GLY A 1 98 ? -14.421 -8.163 3.739 1.00 93.06 98 GLY A CA 1
ATOM 776 C C . GLY A 1 98 ? -15.074 -7.675 5.026 1.00 93.06 98 GLY A C 1
ATOM 777 O O . GLY A 1 98 ? -15.874 -8.408 5.606 1.00 93.06 98 GLY A O 1
ATOM 778 N N . LEU A 1 99 ? -14.836 -6.417 5.405 1.00 89.62 99 LEU A N 1
ATOM 779 C CA . LEU A 1 99 ? -15.437 -5.804 6.590 1.00 89.62 99 LEU A CA 1
ATOM 780 C C . LEU A 1 99 ? -16.973 -5.822 6.548 1.00 89.62 99 LEU A C 1
ATOM 782 O O . LEU A 1 99 ? -17.608 -5.992 7.582 1.00 89.62 99 LEU A O 1
ATOM 786 N N . GLN A 1 100 ? -17.574 -5.709 5.359 1.00 85.88 100 GLN A N 1
ATOM 787 C CA . GLN A 1 100 ? -19.034 -5.693 5.188 1.00 85.88 100 GLN A CA 1
ATOM 788 C C . GLN A 1 100 ? -19.708 -7.025 5.557 1.00 85.88 100 GLN A C 1
ATOM 790 O O . GLN A 1 100 ? -20.927 -7.077 5.697 1.00 85.88 100 GLN A O 1
ATOM 795 N N . ARG A 1 101 ? -18.937 -8.112 5.693 1.00 89.06 101 ARG A N 1
ATOM 796 C CA . ARG A 1 101 ? -19.449 -9.441 6.069 1.00 89.06 101 ARG A CA 1
ATOM 797 C C . ARG A 1 101 ? -19.382 -9.715 7.571 1.00 89.06 101 ARG A C 1
ATOM 799 O O . ARG A 1 101 ? -19.860 -10.760 8.002 1.00 89.06 101 ARG A O 1
ATOM 806 N N . LEU A 1 102 ? -18.755 -8.831 8.340 1.00 91.19 102 LEU A N 1
ATOM 807 C CA . LEU A 1 102 ? -18.498 -9.039 9.759 1.00 91.19 102 LEU A CA 1
ATOM 808 C C . LEU A 1 102 ? -19.612 -8.447 10.615 1.00 91.19 102 LEU A C 1
ATOM 810 O O . LEU A 1 102 ? -20.164 -7.389 10.303 1.00 91.19 102 LEU A O 1
ATOM 814 N N . ALA A 1 103 ? -19.922 -9.126 11.715 1.00 93.31 103 ALA A N 1
ATOM 815 C CA . ALA A 1 103 ? -20.823 -8.599 12.719 1.00 93.31 103 ALA A CA 1
ATOM 816 C C . ALA A 1 103 ? -20.107 -7.556 13.587 1.00 93.31 103 ALA A C 1
ATOM 818 O O . ALA A 1 103 ? -18.878 -7.499 13.690 1.00 93.31 103 ALA A O 1
ATOM 819 N N . HIS A 1 104 ? -20.892 -6.710 14.251 1.00 91.06 104 HIS A N 1
ATOM 820 C CA . HIS A 1 104 ? -20.337 -5.775 15.218 1.00 91.06 104 HIS A CA 1
ATOM 821 C C . HIS A 1 104 ? -19.614 -6.528 16.347 1.00 91.06 104 HIS A C 1
ATOM 823 O O . HIS A 1 104 ? -20.183 -7.431 16.955 1.00 91.06 104 HIS A O 1
ATOM 829 N N . GLY A 1 105 ? -18.378 -6.121 16.644 1.00 91.12 105 GLY A N 1
ATOM 830 C CA . GLY A 1 105 ? -17.528 -6.754 17.658 1.00 91.12 105 GLY A CA 1
ATOM 831 C C . GLY A 1 105 ? -16.589 -7.833 17.113 1.00 91.12 105 GLY A C 1
ATOM 832 O O . GLY A 1 105 ? -15.661 -8.229 17.821 1.00 91.12 105 GLY A O 1
ATOM 833 N N . ASP A 1 106 ? -16.761 -8.257 15.859 1.00 93.56 106 ASP A N 1
ATOM 834 C CA . ASP A 1 106 ? -15.850 -9.208 15.230 1.00 93.56 106 ASP A CA 1
ATOM 835 C C . ASP A 1 106 ? -14.459 -8.601 15.020 1.00 93.56 106 ASP A C 1
ATOM 837 O O . ASP A 1 106 ? -14.277 -7.410 14.751 1.00 93.56 106 ASP A O 1
ATOM 841 N N . SER A 1 107 ? -13.447 -9.460 15.125 1.00 92.50 107 SER A N 1
ATOM 842 C CA . SER A 1 107 ? -12.058 -9.092 14.869 1.00 92.50 107 SER A CA 1
ATOM 843 C C . SER A 1 107 ? -11.652 -9.478 13.454 1.00 92.50 107 SER A C 1
ATOM 845 O O . SER A 1 107 ? -11.868 -10.609 13.025 1.00 92.50 107 SER A O 1
ATOM 847 N N . MET A 1 108 ? -10.970 -8.567 12.760 1.00 92.75 108 MET A N 1
ATOM 848 C CA . MET A 1 108 ? -10.357 -8.848 11.465 1.00 92.75 108 MET A CA 1
ATOM 849 C C . MET A 1 108 ? -8.928 -8.344 11.387 1.00 92.75 108 MET A C 1
ATOM 851 O O . MET A 1 108 ? -8.516 -7.431 12.104 1.00 92.75 108 MET A O 1
ATOM 855 N N . ARG A 1 109 ? -8.174 -8.926 10.460 1.00 95.50 109 ARG A N 1
ATOM 856 C CA . ARG A 1 109 ? -6.851 -8.444 10.073 1.00 95.50 109 ARG A CA 1
ATOM 857 C C . ARG A 1 109 ? -6.983 -7.901 8.666 1.00 95.50 109 ARG A C 1
ATOM 859 O O . ARG A 1 109 ? -7.470 -8.610 7.800 1.00 95.50 109 ARG A O 1
ATOM 866 N N . THR A 1 110 ? -6.549 -6.672 8.437 1.00 95.69 110 THR A N 1
ATOM 867 C CA . THR A 1 110 ? -6.532 -6.066 7.103 1.00 95.69 110 THR A CA 1
ATOM 868 C C . THR A 1 110 ? -5.213 -5.339 6.884 1.00 95.69 110 THR A C 1
ATOM 870 O O . THR A 1 110 ? -4.496 -5.026 7.840 1.00 95.69 110 THR A O 1
ATOM 873 N N . ALA A 1 111 ? -4.852 -5.164 5.623 1.00 96.19 111 ALA A N 1
ATOM 874 C CA . ALA A 1 111 ? -3.657 -4.464 5.197 1.00 96.19 111 ALA A CA 1
ATOM 875 C C . ALA A 1 111 ? -4.043 -3.567 4.026 1.00 96.19 111 ALA A C 1
ATOM 877 O O . ALA A 1 111 ? -4.847 -3.961 3.187 1.00 96.19 111 ALA A O 1
ATOM 878 N N . GLY A 1 112 ? -3.452 -2.380 3.975 1.00 95.94 112 GLY A N 1
ATOM 879 C CA . GLY A 1 112 ? -3.719 -1.395 2.938 1.00 95.94 112 GLY A CA 1
ATOM 880 C C . GLY A 1 112 ? -2.633 -0.334 2.881 1.00 95.94 112 GLY A C 1
ATOM 881 O O . GLY A 1 112 ? -1.820 -0.211 3.804 1.00 95.94 112 GLY A O 1
ATOM 882 N N . LEU A 1 113 ? -2.622 0.430 1.793 1.00 95.31 113 LEU A N 1
ATOM 883 C CA . LEU A 1 113 ? -1.857 1.665 1.696 1.00 95.31 113 LEU A CA 1
ATOM 884 C C . LEU A 1 113 ? -2.502 2.715 2.597 1.00 95.31 113 LEU A C 1
ATOM 886 O O . LEU A 1 113 ? -3.715 2.889 2.594 1.00 95.31 113 LEU A O 1
ATOM 890 N N . VAL A 1 114 ? -1.693 3.426 3.377 1.00 96.25 114 VAL A N 1
ATOM 891 C CA . VAL A 1 114 ? -2.191 4.537 4.191 1.00 96.25 114 VAL A CA 1
ATOM 892 C C . VAL A 1 114 ? -2.388 5.748 3.286 1.00 96.25 114 VAL A C 1
ATOM 894 O O . VAL A 1 114 ? -1.404 6.365 2.882 1.00 96.25 114 VAL A O 1
ATOM 897 N N . ILE A 1 115 ? -3.641 6.109 3.011 1.00 95.06 115 ILE A N 1
ATOM 898 C CA . ILE A 1 115 ? -3.973 7.252 2.142 1.00 95.06 115 ILE A CA 1
ATOM 899 C C . ILE A 1 115 ? -4.338 8.521 2.911 1.00 95.06 115 ILE A C 1
ATOM 901 O O . ILE A 1 115 ? -4.219 9.625 2.388 1.00 95.06 115 ILE A O 1
ATOM 905 N N . MET A 1 116 ? -4.737 8.390 4.177 1.00 96.69 116 MET A N 1
ATOM 906 C CA . MET A 1 116 ? -5.054 9.527 5.040 1.00 96.69 116 MET A CA 1
ATOM 907 C C . MET A 1 116 ? -4.643 9.230 6.479 1.00 96.69 116 MET A C 1
ATOM 909 O O . MET A 1 116 ? -4.815 8.115 6.977 1.00 96.69 116 MET A O 1
ATOM 913 N N . ARG A 1 117 ? -4.119 10.252 7.163 1.00 95.56 117 ARG A N 1
ATOM 914 C CA . ARG A 1 117 ? -3.871 10.247 8.610 1.00 95.56 117 ARG A CA 1
ATOM 915 C C . ARG A 1 117 ? -4.340 11.564 9.203 1.00 95.56 117 ARG A C 1
ATOM 917 O O . ARG A 1 117 ? -3.884 12.618 8.771 1.00 95.56 117 ARG A O 1
ATOM 924 N N . GLN A 1 118 ? -5.199 11.504 10.213 1.00 94.44 118 GLN A N 1
ATOM 925 C CA . GLN A 1 118 ? -5.690 12.684 10.921 1.00 94.44 118 GLN A CA 1
ATOM 926 C C . GLN A 1 118 ? -5.511 12.514 12.428 1.00 94.44 118 GLN A C 1
ATOM 928 O O . GLN A 1 118 ? -5.847 11.476 12.998 1.00 94.44 118 GLN A O 1
ATOM 933 N N . ARG A 1 119 ? -4.992 13.554 13.082 1.00 91.81 119 ARG A N 1
ATOM 934 C CA . ARG A 1 119 ? -4.909 13.660 14.542 1.00 91.81 119 ARG A CA 1
ATOM 935 C C . ARG A 1 119 ? -5.656 14.928 14.963 1.00 91.81 119 ARG A C 1
ATOM 937 O O . ARG A 1 119 ? -5.067 16.007 14.903 1.00 91.81 119 ARG A O 1
ATOM 944 N N . PRO A 1 120 ? -6.942 14.829 15.330 1.00 86.19 120 PRO A N 1
ATOM 945 C CA . PRO A 1 120 ? -7.706 15.982 15.786 1.00 86.19 120 PRO A CA 1
ATOM 946 C C . PRO A 1 120 ? -7.061 16.602 17.026 1.00 86.19 120 PRO A C 1
ATOM 948 O O . PRO A 1 120 ? -6.645 15.882 17.933 1.00 86.19 120 PRO A O 1
ATOM 951 N N . GLY A 1 121 ? -7.008 17.934 17.091 1.00 80.06 121 GLY A N 1
ATOM 952 C CA . GLY A 1 121 ? -6.397 18.648 18.220 1.00 80.06 121 GLY A CA 1
ATOM 953 C C . GLY A 1 121 ? -7.118 18.445 19.559 1.00 80.06 121 GLY A C 1
ATOM 954 O O . GLY A 1 121 ? -6.531 18.664 20.610 1.00 80.06 121 GLY A O 1
ATOM 955 N N . THR A 1 122 ? -8.373 17.996 19.529 1.00 73.56 122 THR A N 1
ATOM 956 C CA . THR A 1 122 ? -9.234 17.799 20.704 1.00 73.56 122 THR A CA 1
ATOM 957 C C . THR A 1 122 ? -9.188 16.382 21.281 1.00 73.56 122 THR A C 1
ATOM 959 O O . THR A 1 122 ? -9.718 16.157 22.366 1.00 73.56 122 THR A O 1
ATOM 962 N N . ALA A 1 123 ? -8.565 15.421 20.590 1.00 67.12 123 ALA A N 1
ATOM 963 C CA . ALA A 1 123 ? -8.551 14.012 20.982 1.00 67.12 123 ALA A CA 1
ATOM 964 C C . ALA A 1 123 ? -7.119 13.538 21.275 1.00 67.12 123 ALA A C 1
ATOM 966 O O . ALA A 1 123 ? -6.451 12.929 20.434 1.00 67.12 123 ALA A O 1
ATOM 967 N N . THR A 1 124 ? -6.636 13.825 22.488 1.00 78.81 124 THR A N 1
ATOM 968 C CA . THR A 1 124 ? -5.312 13.386 22.948 1.00 78.81 124 THR A CA 1
ATOM 969 C C . THR A 1 124 ? -5.202 11.864 22.861 1.00 78.81 124 THR A C 1
ATOM 971 O O . THR A 1 124 ? -5.911 11.136 23.548 1.00 78.81 124 THR A O 1
ATOM 974 N N . GLY A 1 125 ? -4.298 11.375 22.010 1.00 85.19 125 GLY A N 1
ATOM 975 C CA . GLY A 1 125 ? -4.011 9.945 21.878 1.00 85.19 125 GLY A CA 1
ATOM 976 C C . GLY A 1 125 ? -4.829 9.192 20.825 1.00 85.19 125 GLY A C 1
ATOM 977 O O . GLY A 1 125 ? -4.680 7.975 20.745 1.00 85.19 125 GLY A O 1
ATOM 978 N N . VAL A 1 126 ? -5.630 9.872 19.995 1.00 92.12 126 VAL A N 1
ATOM 979 C CA . VAL A 1 126 ? -6.379 9.240 18.891 1.00 92.12 126 VAL A CA 1
ATOM 980 C C . VAL A 1 126 ? -5.797 9.632 17.535 1.00 92.12 126 VAL A C 1
ATOM 982 O O . VAL A 1 126 ? -5.492 10.800 17.286 1.00 92.12 126 VAL A O 1
ATOM 985 N N . VAL A 1 127 ? -5.653 8.655 16.639 1.00 92.88 127 VAL A N 1
ATOM 986 C CA . VAL A 1 127 ? -5.303 8.874 15.231 1.00 92.88 127 VAL A CA 1
ATOM 987 C C . VAL A 1 127 ? -6.306 8.147 14.346 1.00 92.88 127 VAL A C 1
ATOM 989 O O . VAL A 1 127 ? -6.519 6.947 14.496 1.00 92.88 127 VAL A O 1
ATOM 992 N N . PHE A 1 128 ? -6.885 8.868 13.396 1.00 95.06 128 PHE A N 1
ATOM 993 C CA . PHE A 1 128 ? -7.713 8.302 12.340 1.00 95.06 128 PHE A CA 1
ATOM 994 C C . PHE A 1 128 ? -6.817 7.966 11.151 1.00 95.06 128 PHE A C 1
ATOM 996 O O . PHE A 1 128 ? -6.023 8.805 10.717 1.00 95.06 128 PHE A O 1
ATOM 1003 N N . VAL A 1 129 ? -6.914 6.739 10.646 1.00 96.56 129 VAL A N 1
ATOM 1004 C CA . VAL A 1 129 ? -6.116 6.244 9.519 1.00 96.56 129 VAL A CA 1
ATOM 1005 C C . VAL A 1 129 ? -7.052 5.646 8.483 1.00 96.56 129 VAL A C 1
ATOM 1007 O O . VAL A 1 129 ? -7.832 4.761 8.815 1.00 96.56 129 VAL A O 1
ATOM 1010 N N . THR A 1 130 ? -6.950 6.079 7.231 1.00 97.19 130 THR A N 1
ATOM 1011 C CA . THR A 1 130 ? -7.647 5.423 6.119 1.00 97.19 130 THR A CA 1
ATOM 1012 C C . THR A 1 130 ? -6.669 4.514 5.396 1.00 97.19 130 THR A C 1
ATOM 1014 O O . THR A 1 130 ? -5.617 4.974 4.938 1.00 97.19 130 THR A O 1
ATOM 1017 N N . LEU A 1 131 ? -7.013 3.230 5.324 1.00 97.12 131 LEU A N 1
ATOM 1018 C CA . LEU A 1 131 ? -6.300 2.235 4.535 1.00 97.12 131 LEU A CA 1
ATOM 1019 C C . LEU A 1 131 ? -7.049 1.973 3.234 1.00 97.12 131 LEU A C 1
ATOM 1021 O O . LEU A 1 131 ? -8.265 1.817 3.263 1.00 97.12 131 LEU A O 1
ATOM 1025 N N . GLU A 1 132 ? -6.320 1.869 2.132 1.00 96.81 132 GLU A N 1
ATOM 1026 C CA . GLU A 1 132 ? -6.836 1.486 0.819 1.00 96.81 132 GLU A CA 1
ATOM 1027 C C . GLU A 1 132 ? -6.244 0.146 0.370 1.00 96.81 132 GLU A C 1
ATOM 1029 O O . GLU A 1 132 ? -5.045 -0.113 0.529 1.00 96.81 132 GLU A O 1
ATOM 1034 N N . ASP A 1 133 ? -7.082 -0.709 -0.201 1.00 96.75 133 ASP A N 1
ATOM 1035 C CA . ASP A 1 133 ? -6.681 -1.900 -0.931 1.00 96.75 133 ASP A CA 1
ATOM 1036 C C . ASP A 1 133 ? -7.414 -2.002 -2.278 1.00 96.75 133 ASP A C 1
ATOM 1038 O O . ASP A 1 133 ? -8.192 -1.134 -2.664 1.00 96.75 133 ASP A O 1
ATOM 1042 N N . GLU A 1 134 ? -7.163 -3.069 -3.032 1.00 96.06 134 GLU A N 1
ATOM 1043 C CA . GLU A 1 134 ? -7.762 -3.256 -4.357 1.00 96.06 134 GLU A CA 1
ATOM 1044 C C . GLU A 1 134 ? -9.291 -3.411 -4.358 1.00 96.06 134 GLU A C 1
ATOM 1046 O O . GLU A 1 134 ? -9.895 -3.417 -5.430 1.00 96.06 134 GLU A O 1
ATOM 1051 N N . ALA A 1 135 ? -9.911 -3.588 -3.190 1.00 96.62 135 ALA A N 1
ATOM 1052 C CA . ALA A 1 135 ? -11.348 -3.763 -3.036 1.00 96.62 135 ALA A CA 1
ATOM 1053 C C . ALA A 1 135 ? -12.031 -2.530 -2.418 1.00 96.62 135 ALA A C 1
ATOM 1055 O O . ALA A 1 135 ? -13.249 -2.552 -2.226 1.00 96.62 135 ALA A O 1
ATOM 1056 N N . GLY A 1 136 ? -11.279 -1.471 -2.098 1.00 95.44 136 GLY A N 1
ATOM 1057 C CA . GLY A 1 136 ? -11.803 -0.217 -1.566 1.00 95.44 136 GLY A CA 1
ATOM 1058 C C . GLY A 1 136 ? -10.971 0.316 -0.406 1.00 95.44 136 GLY A C 1
ATOM 1059 O O . GLY A 1 136 ? -9.756 0.163 -0.364 1.00 95.44 136 GLY A O 1
ATOM 1060 N N . TYR A 1 137 ? -11.625 0.963 0.555 1.00 96.31 137 TYR A N 1
ATOM 1061 C CA . TYR A 1 137 ? -10.950 1.565 1.701 1.00 96.31 137 TYR A CA 1
ATOM 1062 C C . TYR A 1 137 ? -11.673 1.280 3.016 1.00 96.31 137 TYR A C 1
ATOM 1064 O O . TYR A 1 137 ? -12.876 1.018 3.055 1.00 96.31 137 TYR A O 1
ATOM 1072 N N . VAL A 1 138 ? -10.922 1.362 4.112 1.00 95.69 138 VAL A N 1
ATOM 1073 C CA . VAL A 1 138 ? -11.416 1.218 5.481 1.00 95.69 138 VAL A CA 1
ATOM 1074 C C . VAL A 1 138 ? -10.840 2.316 6.367 1.00 95.69 138 VAL A C 1
ATOM 1076 O O . VAL A 1 138 ? -9.658 2.650 6.295 1.00 95.69 138 VAL A O 1
ATOM 1079 N N . ASN A 1 139 ? -11.687 2.871 7.231 1.00 95.56 139 ASN A N 1
ATOM 1080 C CA . ASN A 1 139 ? -11.285 3.852 8.231 1.00 95.56 139 ASN A CA 1
ATOM 1081 C C . ASN A 1 139 ? -11.016 3.156 9.565 1.00 95.56 139 ASN A C 1
ATOM 1083 O O . ASN A 1 139 ? -11.858 2.424 10.081 1.00 95.56 139 ASN A O 1
ATOM 1087 N N . LEU A 1 140 ? -9.842 3.410 10.131 1.00 94.62 140 LEU A N 1
ATOM 1088 C CA . LEU A 1 140 ? -9.374 2.859 11.393 1.00 94.62 140 LEU A CA 1
ATOM 1089 C C . LEU A 1 140 ? -9.219 3.969 12.429 1.00 94.62 140 LEU A C 1
ATOM 1091 O O . LEU A 1 140 ? -8.736 5.061 12.124 1.00 94.62 140 LEU A O 1
ATOM 1095 N N . ILE A 1 141 ? -9.560 3.648 13.675 1.00 94.12 141 ILE A N 1
ATOM 1096 C CA . ILE A 1 141 ? -9.267 4.478 14.844 1.00 94.12 141 ILE A CA 1
ATOM 1097 C C . ILE A 1 141 ? -8.142 3.799 15.621 1.00 94.12 141 ILE A C 1
ATOM 1099 O O . ILE A 1 141 ? -8.300 2.689 16.129 1.00 94.12 141 ILE A O 1
ATOM 1103 N N . VAL A 1 142 ? -6.997 4.467 15.705 1.00 93.00 142 VAL A N 1
ATOM 1104 C CA . VAL A 1 142 ? -5.806 3.980 16.397 1.00 93.00 142 VAL A CA 1
ATOM 1105 C C . VAL A 1 142 ? -5.637 4.756 17.696 1.00 93.00 142 VAL A C 1
ATOM 1107 O O . VAL A 1 142 ? -5.476 5.976 17.691 1.00 93.00 142 VAL A O 1
ATOM 1110 N N . TRP A 1 143 ? -5.641 4.030 18.811 1.00 91.19 143 TRP A N 1
ATOM 1111 C CA . TRP A 1 143 ? -5.449 4.580 20.149 1.00 91.19 143 TRP A CA 1
ATOM 1112 C C . TRP A 1 143 ? -3.989 4.413 20.581 1.00 91.19 143 TRP A C 1
ATOM 1114 O O . TRP A 1 143 ? -3.448 3.303 20.559 1.00 91.19 143 TRP A O 1
ATOM 1124 N N . SER A 1 144 ? -3.342 5.502 20.997 1.00 80.94 144 SER A N 1
ATOM 1125 C CA . SER A 1 144 ? -2.035 5.447 21.655 1.00 80.94 144 SER A CA 1
ATOM 1126 C C . SER A 1 144 ? -2.205 4.784 23.019 1.00 80.94 144 SER A C 1
ATOM 1128 O O . SER A 1 144 ? -2.929 5.294 23.870 1.00 80.94 144 SER A O 1
ATOM 1130 N N . LYS A 1 145 ? -1.537 3.653 23.259 1.00 70.50 145 LYS A N 1
ATOM 1131 C CA . LYS A 1 145 ? -1.499 3.065 24.604 1.00 70.50 145 LYS A CA 1
ATOM 1132 C C . LYS A 1 145 ? -0.775 4.030 25.558 1.00 70.50 145 LYS A C 1
ATOM 1134 O O . LYS A 1 145 ? 0.319 4.478 25.210 1.00 70.50 145 LYS A O 1
ATOM 1139 N N . PRO A 1 146 ? -1.287 4.289 26.774 1.00 52.72 146 PRO A N 1
ATOM 1140 C CA . PRO A 1 146 ? -0.408 4.607 27.891 1.00 52.72 146 PRO A CA 1
ATOM 1141 C C . PRO A 1 146 ? 0.489 3.383 28.109 1.00 52.72 146 PRO A C 1
ATOM 1143 O O . PRO A 1 146 ? 0.005 2.247 28.051 1.00 52.72 146 PRO A O 1
ATOM 1146 N N . GLY A 1 147 ? 1.795 3.582 28.299 1.00 50.09 147 GLY A N 1
ATOM 1147 C CA . GLY A 1 147 ? 2.702 2.483 28.629 1.00 50.09 147 GLY A CA 1
ATOM 1148 C C . GLY A 1 147 ? 2.138 1.693 29.810 1.00 50.09 147 GLY A C 1
ATOM 1149 O O . GLY A 1 147 ? 1.796 2.278 30.834 1.00 50.09 147 GLY A O 1
ATOM 1150 N N . ARG A 1 148 ? 1.982 0.372 29.664 1.00 52.66 148 ARG A N 1
ATOM 1151 C CA . ARG A 1 148 ? 1.673 -0.468 30.822 1.00 52.66 148 ARG A CA 1
ATOM 1152 C C . ARG A 1 148 ? 2.910 -0.451 31.711 1.00 52.66 148 ARG A C 1
ATOM 1154 O O . ARG A 1 148 ? 3.945 -0.977 31.308 1.00 52.66 148 ARG A O 1
ATOM 1161 N N . GLY A 1 149 ? 2.798 0.175 32.880 1.00 42.31 149 GLY A N 1
ATOM 1162 C CA . GLY A 1 149 ? 3.696 -0.105 33.990 1.00 42.31 149 GLY A CA 1
ATOM 1163 C C . GLY A 1 149 ? 3.648 -1.604 34.268 1.00 42.31 149 GLY A C 1
ATOM 1164 O O . GLY A 1 149 ? 2.569 -2.197 34.296 1.00 42.31 149 GLY A O 1
ATOM 1165 N N . ALA A 1 150 ? 4.824 -2.207 34.369 1.00 42.66 150 ALA A N 1
ATOM 1166 C CA . ALA A 1 150 ? 4.980 -3.563 34.847 1.00 42.66 150 ALA A CA 1
ATOM 1167 C C . ALA A 1 150 ? 4.514 -3.638 36.310 1.00 42.66 150 ALA A C 1
ATOM 1169 O O . ALA A 1 150 ? 4.916 -2.807 37.124 1.00 42.66 150 ALA A O 1
ATOM 1170 N N . THR A 1 151 ? 3.694 -4.638 36.614 1.00 49.19 151 THR A N 1
ATOM 1171 C CA . THR A 1 151 ? 3.509 -5.231 37.946 1.00 49.19 151 THR A CA 1
ATOM 1172 C C . THR A 1 151 ? 3.374 -6.724 37.760 1.00 49.19 151 THR A C 1
ATOM 1174 O O . THR A 1 151 ? 2.589 -7.095 36.853 1.00 49.19 151 THR A O 1
#